Protein AF-A0A7M4ABF0-F1 (afdb_monomer)

Sequence (123 aa):
AGFQNLFSWIESNSDISISELQTTWEFHTSSTESMIGPLLSMRNDALERIGDGIGCTVESNTEVFDEEGNRSHWLMTGTFTTPQYTESFFPPALIRRTSIDDRTPVFVENREIPFWLVIPNSA

pLDDT: mean 86.73, std 8.78, range [53.16, 95.88]

Secondary structure (DSSP, 8-state):
-HHHHHHHHHHHHSS--GGG-S---------HHHHHHHHHHHHHHHHHHHTT-S-EEEEEEEEEE-TTS-EEEEEEEEEEEEEE-BS-SSSS-PBPBS-SS---B---EEEEEEEEEEEES--

Solvent-accessible surface area (backbone atoms only — not comparable to full-atom values): 7590 Å² total; per-residue (Å²): 117,68,68,61,56,52,51,56,46,39,60,74,75,44,97,56,57,76,92,71,60,90,76,87,86,88,83,84,81,78,47,71,60,73,66,45,45,33,56,52,51,39,49,51,54,47,50,63,69,33,65,99,64,69,47,75,47,78,76,43,81,46,82,39,61,46,98,86,71,47,75,49,29,36,47,32,35,30,35,34,48,45,78,35,38,44,76,46,91,61,84,89,52,54,72,32,46,76,45,93,86,46,69,39,52,37,85,68,50,75,42,77,42,81,50,77,47,77,46,64,70,66,135

Radius of gyration: 26.49 Å; Cα contacts (8 Å, |Δi|>4): 164; chains: 1; bounding box: 59×38×72 Å

Foldseek 3Di:
DVVVVVQVCCVVPHPDHPVNDPDDDDDDDQDPCNVCVLVVLVVVVQCVCQPVFDDKAWPDWDFDADPVRHTFKIKIKTWGKGWDQWPDPDPPTDGDAPDPVGRRGDTDDIDIDMDIDIGGPPD

Mean predicted aligned error: 11.04 Å

Structure (mmCIF, N/CA/C/O backbone):
data_AF-A0A7M4ABF0-F1
#
_entry.id   AF-A0A7M4ABF0-F1
#
loop_
_atom_site.group_PDB
_atom_site.id
_atom_site.type_symbol
_atom_site.label_atom_id
_atom_site.label_alt_id
_atom_site.label_comp_id
_atom_site.label_asym_id
_atom_site.label_entity_id
_atom_site.label_seq_id
_atom_site.pdbx_PDB_ins_code
_atom_site.Cartn_x
_atom_site.Cartn_y
_atom_site.Cartn_z
_atom_site.occupancy
_atom_site.B_iso_or_equiv
_atom_site.auth_seq_id
_atom_site.auth_comp_id
_atom_site.auth_asym_id
_atom_site.auth_atom_id
_atom_site.pdbx_PDB_model_num
ATOM 1 N N . ALA A 1 1 ? 25.734 8.450 -20.046 1.00 53.16 1 ALA A N 1
ATOM 2 C CA . ALA A 1 1 ? 25.984 7.845 -21.371 1.00 53.16 1 ALA A CA 1
ATOM 3 C C . ALA A 1 1 ? 25.304 8.605 -22.520 1.00 53.16 1 ALA A C 1
ATOM 5 O O . ALA A 1 1 ? 25.863 8.588 -23.605 1.00 53.16 1 ALA A O 1
ATOM 6 N N . GLY A 1 2 ? 24.173 9.303 -22.305 1.00 65.81 2 GLY A N 1
ATOM 7 C CA . GLY A 1 2 ? 23.414 9.995 -23.370 1.00 65.81 2 GLY A CA 1
ATOM 8 C C . GLY A 1 2 ? 24.215 10.994 -24.215 1.00 65.81 2 GLY A C 1
ATOM 9 O O . GLY A 1 2 ? 24.325 10.819 -25.425 1.00 65.81 2 GLY A O 1
ATOM 10 N N . PHE A 1 3 ? 24.886 11.966 -23.586 1.00 77.88 3 PHE A N 1
ATOM 11 C CA . PHE A 1 3 ? 25.626 13.004 -24.324 1.00 77.88 3 PHE A CA 1
ATOM 12 C C . PHE A 1 3 ? 26.783 12.498 -25.196 1.00 77.88 3 PHE A C 1
ATOM 14 O O . PHE A 1 3 ? 26.990 13.036 -26.274 1.00 77.88 3 PHE A O 1
ATOM 21 N N . GLN A 1 4 ? 27.519 11.460 -24.785 1.00 83.62 4 GLN A N 1
ATOM 22 C CA . GLN A 1 4 ? 28.630 10.937 -25.598 1.00 83.62 4 GLN A CA 1
ATOM 23 C C . GLN A 1 4 ? 28.127 10.286 -26.889 1.00 83.62 4 GLN A C 1
ATOM 25 O O . GLN A 1 4 ? 28.695 10.507 -27.951 1.00 83.62 4 GLN A O 1
ATOM 30 N N . ASN A 1 5 ? 27.003 9.568 -26.821 1.00 83.25 5 ASN A N 1
ATOM 31 C CA . ASN A 1 5 ? 26.370 9.007 -28.013 1.00 83.25 5 ASN A CA 1
ATOM 32 C C . ASN A 1 5 ? 25.830 10.107 -28.936 1.00 83.25 5 ASN A C 1
ATOM 34 O O . ASN A 1 5 ? 25.970 10.004 -30.152 1.00 83.25 5 ASN A O 1
ATOM 38 N N . LEU A 1 6 ? 25.248 11.168 -28.365 1.00 82.56 6 LEU A N 1
ATOM 39 C CA . LEU A 1 6 ? 24.789 12.334 -29.122 1.00 82.56 6 LEU A CA 1
ATOM 40 C C . LEU A 1 6 ? 25.953 13.028 -29.843 1.00 82.56 6 LEU A C 1
ATOM 42 O O . LEU A 1 6 ? 25.853 13.335 -31.025 1.00 82.56 6 LEU A O 1
ATOM 46 N N . PHE A 1 7 ? 27.068 13.227 -29.148 1.00 89.00 7 PHE A N 1
ATOM 47 C CA . PHE A 1 7 ? 28.275 13.844 -29.686 1.00 89.00 7 PHE A CA 1
ATOM 48 C C . PHE A 1 7 ? 28.919 13.011 -30.795 1.00 89.00 7 PHE A C 1
ATOM 50 O O . PHE A 1 7 ? 29.165 13.539 -31.876 1.00 89.00 7 PHE A O 1
ATOM 57 N N . SER A 1 8 ? 29.084 11.701 -30.590 1.00 88.75 8 SER A N 1
ATOM 58 C CA . SER A 1 8 ? 29.569 10.804 -31.645 1.00 88.75 8 SER A CA 1
ATOM 59 C C . SER A 1 8 ? 28.635 10.771 -32.858 1.00 88.75 8 SER A C 1
ATOM 61 O O . SER A 1 8 ? 29.101 10.684 -33.995 1.00 88.75 8 SER A O 1
ATOM 63 N N . TRP A 1 9 ? 27.316 10.862 -32.646 1.00 87.50 9 TRP A N 1
ATOM 64 C CA . TRP A 1 9 ? 26.353 10.958 -33.742 1.00 87.50 9 TRP A CA 1
ATOM 65 C C . TRP A 1 9 ? 26.513 12.266 -34.527 1.00 87.50 9 TRP A C 1
ATOM 67 O O . TRP A 1 9 ? 26.548 12.207 -35.753 1.00 87.50 9 TRP A O 1
ATOM 77 N N . ILE A 1 10 ? 26.654 13.415 -33.854 1.00 85.44 10 ILE A N 1
ATOM 78 C CA . ILE A 1 10 ? 26.841 14.730 -34.494 1.00 85.44 10 ILE A CA 1
ATOM 79 C C . ILE A 1 10 ? 28.099 14.729 -35.367 1.00 85.44 10 ILE A C 1
ATOM 81 O O . ILE A 1 10 ? 28.000 15.075 -36.540 1.00 85.44 10 ILE A O 1
ATOM 85 N N . GLU A 1 11 ? 29.239 14.269 -34.849 1.00 88.62 11 GLU A N 1
ATOM 86 C CA . GLU A 1 11 ? 30.493 14.202 -35.622 1.00 88.62 11 GLU A CA 1
ATOM 87 C C . GLU A 1 11 ? 30.399 13.272 -36.836 1.00 88.62 11 GLU A C 1
ATOM 89 O O . GLU A 1 11 ? 31.055 13.495 -37.848 1.00 88.62 11 GLU A O 1
ATOM 94 N N . SER A 1 12 ? 29.592 12.212 -36.738 1.00 90.81 12 SER A N 1
ATOM 95 C CA . SER A 1 12 ? 29.464 11.216 -37.807 1.00 90.81 12 SER A CA 1
ATOM 96 C C . SER A 1 12 ? 28.403 11.570 -38.853 1.00 90.81 12 SER A C 1
ATOM 98 O O . SER A 1 12 ? 28.432 11.019 -39.950 1.00 90.81 12 SER A O 1
ATOM 100 N N . ASN A 1 13 ? 27.431 12.422 -38.515 1.00 90.00 13 ASN A N 1
ATOM 101 C CA . ASN A 1 13 ? 26.242 12.678 -39.342 1.00 90.00 13 ASN A CA 1
ATOM 102 C C . ASN A 1 13 ? 26.046 14.160 -39.694 1.00 90.00 13 ASN A C 1
ATOM 104 O O . ASN A 1 13 ? 25.079 14.500 -40.376 1.00 90.00 13 ASN A O 1
ATOM 108 N N . SER A 1 14 ? 26.929 15.047 -39.238 1.00 83.25 14 SER A N 1
ATOM 109 C CA . SER A 1 14 ? 26.892 16.472 -39.554 1.00 83.25 14 SER A CA 1
ATOM 110 C C . SER A 1 14 ? 28.302 17.037 -39.699 1.00 83.25 14 SER A C 1
ATOM 112 O O . SER A 1 14 ? 29.246 16.507 -39.125 1.00 83.25 14 SER A O 1
ATOM 114 N N . ASP A 1 15 ? 28.433 18.156 -40.407 1.00 86.75 15 ASP A N 1
ATOM 115 C CA . ASP A 1 15 ? 29.711 18.862 -40.573 1.00 86.75 15 ASP A CA 1
ATOM 116 C C . ASP A 1 15 ? 30.013 19.829 -39.409 1.00 86.75 15 ASP A C 1
ATOM 118 O O . ASP A 1 15 ? 30.837 20.734 -39.536 1.00 86.75 15 ASP A O 1
ATOM 122 N N . ILE A 1 16 ? 29.308 19.687 -38.281 1.00 82.81 16 ILE A N 1
ATOM 123 C CA . ILE A 1 16 ? 29.426 20.574 -37.121 1.00 82.81 16 ILE A CA 1
ATOM 124 C C . ILE A 1 16 ? 30.416 19.961 -36.133 1.00 82.81 16 ILE A C 1
ATOM 126 O O . ILE A 1 16 ? 30.191 18.866 -35.616 1.00 82.81 16 ILE A O 1
ATOM 130 N N . SER A 1 17 ? 31.489 20.689 -35.817 1.00 83.75 17 SER A N 1
ATOM 131 C CA . SER A 1 17 ? 32.432 20.262 -34.782 1.00 83.75 17 SER A CA 1
ATOM 132 C C . SER A 1 17 ? 31.814 20.409 -33.390 1.00 83.75 17 SER A C 1
ATOM 134 O O . SER A 1 17 ? 31.233 21.448 -33.065 1.00 83.75 17 SER A O 1
ATOM 136 N N . ILE A 1 18 ? 32.017 19.421 -32.508 1.00 83.62 18 ILE A N 1
ATOM 137 C CA . ILE A 1 18 ? 31.592 19.512 -31.097 1.00 83.62 18 ILE A CA 1
ATOM 138 C C . ILE A 1 18 ? 32.192 20.758 -30.431 1.00 83.62 18 ILE A C 1
ATOM 140 O O . ILE A 1 18 ? 31.543 21.387 -29.599 1.00 83.62 18 ILE A O 1
ATOM 144 N N . SER A 1 19 ? 33.409 21.156 -30.821 1.00 84.81 19 SER A N 1
ATOM 145 C CA . SER A 1 19 ? 34.086 22.340 -30.276 1.00 84.81 19 SER A CA 1
ATOM 146 C C . SER A 1 19 ? 33.372 23.661 -30.581 1.00 84.81 19 SER A C 1
ATOM 148 O O . SER A 1 19 ? 33.670 24.671 -29.950 1.00 84.81 19 SER A O 1
ATOM 150 N N . GLU A 1 20 ? 32.468 23.673 -31.561 1.00 85.19 20 GLU A N 1
ATOM 151 C CA . GLU A 1 20 ? 31.705 24.850 -31.983 1.00 85.19 20 GLU A CA 1
ATOM 152 C C . GLU A 1 20 ? 30.302 24.895 -31.352 1.00 85.19 20 GLU A C 1
ATOM 154 O O . GLU A 1 20 ? 29.632 25.932 -31.396 1.00 85.19 20 GLU A O 1
ATOM 159 N N . LEU A 1 21 ? 29.866 23.805 -30.704 1.00 82.81 21 LEU A N 1
ATOM 160 C CA . LEU A 1 21 ? 28.586 23.738 -30.005 1.00 82.81 21 LEU A CA 1
ATOM 161 C C . LEU A 1 21 ? 28.579 24.692 -28.805 1.00 82.81 21 LEU A C 1
ATOM 163 O O . LEU A 1 21 ? 29.333 24.535 -27.849 1.00 82.81 21 LEU A O 1
ATOM 167 N N . GLN A 1 22 ? 27.671 25.667 -28.829 1.00 84.25 22 GLN A N 1
ATOM 168 C CA . GLN A 1 22 ? 27.499 26.615 -27.721 1.00 84.25 22 GLN A CA 1
ATOM 169 C C . GLN A 1 22 ? 26.672 26.027 -26.570 1.00 84.25 22 GLN A C 1
ATOM 171 O O . GLN A 1 22 ? 26.822 26.428 -25.418 1.00 84.25 22 GLN A O 1
ATOM 176 N N . THR A 1 23 ? 25.764 25.097 -26.872 1.00 79.50 23 THR A N 1
ATOM 177 C CA . THR A 1 23 ? 24.892 24.453 -25.886 1.00 79.50 23 THR A CA 1
ATOM 178 C C . THR A 1 23 ? 24.243 23.204 -26.481 1.00 79.50 23 THR A C 1
ATOM 180 O O . THR A 1 23 ? 24.093 23.082 -27.698 1.00 79.50 23 THR A O 1
ATOM 183 N N . THR A 1 24 ? 23.884 22.244 -25.633 1.00 77.06 24 THR A N 1
ATOM 184 C CA . THR A 1 24 ? 23.254 20.988 -26.045 1.00 77.06 24 THR A CA 1
ATOM 185 C C . THR A 1 24 ? 22.217 20.584 -25.011 1.00 77.06 24 THR A C 1
ATOM 187 O O . THR A 1 24 ? 22.494 20.587 -23.812 1.00 77.06 24 THR A O 1
ATOM 190 N N . TRP A 1 25 ? 21.033 20.200 -25.483 1.00 75.31 25 TRP A N 1
ATOM 191 C CA . TRP A 1 25 ? 19.944 19.718 -24.641 1.00 75.31 25 TRP A CA 1
ATOM 192 C C . TRP A 1 25 ? 19.539 18.312 -25.068 1.00 75.31 25 TRP A C 1
ATOM 194 O O . TRP A 1 25 ? 19.278 18.063 -26.242 1.00 75.31 25 TRP A O 1
ATOM 204 N N . GLU A 1 26 ? 19.462 17.404 -24.101 1.00 72.25 26 GLU A N 1
ATOM 205 C CA . GLU A 1 26 ? 18.866 16.081 -24.263 1.00 72.25 26 GLU A CA 1
ATOM 206 C C . GLU A 1 26 ? 17.526 16.088 -23.520 1.00 72.25 26 GLU A C 1
ATOM 208 O O . GLU A 1 26 ? 17.481 16.256 -22.299 1.00 72.25 26 GLU A O 1
ATOM 213 N N . PHE A 1 27 ? 16.423 15.946 -24.255 1.00 67.69 27 PHE A N 1
ATOM 214 C CA . PHE A 1 27 ? 15.087 15.880 -23.670 1.00 67.69 27 PHE A CA 1
ATOM 215 C C . PHE A 1 27 ? 14.627 14.426 -23.621 1.00 67.69 27 PHE A C 1
ATOM 217 O O . PHE A 1 27 ? 14.370 13.814 -24.655 1.00 67.69 27 PHE A O 1
ATOM 224 N N . HIS A 1 28 ? 14.470 13.882 -22.417 1.00 65.69 28 HIS A N 1
ATOM 225 C CA . HIS A 1 28 ? 13.764 12.621 -22.228 1.00 65.69 28 HIS A CA 1
ATOM 226 C C . HIS A 1 28 ? 12.292 12.919 -21.936 1.00 65.69 28 HIS A C 1
ATOM 228 O O . HIS A 1 28 ? 11.944 13.362 -20.841 1.00 65.69 28 HIS A O 1
ATOM 234 N N . THR A 1 29 ? 11.419 12.702 -22.920 1.00 62.69 29 THR A N 1
ATOM 235 C CA . THR A 1 29 ? 9.973 12.740 -22.689 1.00 62.69 29 THR A CA 1
ATOM 236 C C . THR A 1 29 ? 9.542 11.372 -22.173 1.00 62.69 29 THR A C 1
ATOM 238 O O . THR A 1 29 ? 9.503 10.387 -22.907 1.00 62.69 29 THR A O 1
ATOM 241 N N . SER A 1 30 ? 9.256 11.274 -20.875 1.00 60.62 30 SER A N 1
ATOM 242 C CA . SER A 1 30 ? 8.587 10.083 -20.358 1.00 60.62 30 SER A CA 1
ATOM 243 C C . SER A 1 30 ? 7.136 10.119 -20.825 1.00 60.62 30 SER A C 1
ATOM 245 O O . SER A 1 30 ? 6.400 11.056 -20.525 1.00 60.62 30 SER A O 1
ATOM 247 N N . SER A 1 31 ? 6.737 9.115 -21.602 1.00 66.06 31 SER A N 1
ATOM 248 C CA . SER A 1 31 ? 5.347 8.970 -22.026 1.00 66.06 31 SER A CA 1
ATOM 249 C C . SER A 1 31 ? 4.435 8.744 -20.812 1.00 66.06 31 SER A C 1
ATOM 251 O O . SER A 1 31 ? 4.873 8.216 -19.785 1.00 66.06 31 SER A O 1
ATOM 253 N N . THR A 1 32 ? 3.152 9.101 -20.930 1.00 66.44 32 THR A N 1
ATOM 254 C CA . THR A 1 32 ? 2.132 8.772 -19.919 1.00 66.44 32 THR A CA 1
ATOM 255 C C . THR A 1 32 ? 2.135 7.277 -19.599 1.00 66.44 32 THR A C 1
ATOM 257 O O . THR A 1 32 ? 2.067 6.905 -18.432 1.00 66.44 32 THR A O 1
ATOM 260 N N . GLU A 1 33 ? 2.316 6.432 -20.616 1.00 71.81 33 GLU A N 1
ATOM 261 C CA . GLU A 1 33 ? 2.433 4.980 -20.472 1.00 71.81 33 GLU A CA 1
ATOM 262 C C . GLU A 1 33 ? 3.645 4.587 -19.612 1.00 71.81 33 GLU A C 1
ATOM 264 O O . GLU A 1 33 ? 3.529 3.786 -18.691 1.00 71.81 33 GLU A O 1
ATOM 269 N N . SER A 1 34 ? 4.804 5.214 -19.832 1.00 72.06 34 SER A N 1
ATOM 270 C CA . SER A 1 34 ? 6.023 4.962 -19.049 1.00 72.06 34 SER A CA 1
ATOM 271 C C . SER A 1 34 ? 5.916 5.435 -17.596 1.00 72.06 34 SER A C 1
ATOM 273 O O . SER A 1 34 ? 6.597 4.893 -16.727 1.00 72.06 34 SER A O 1
ATOM 275 N N . MET A 1 35 ? 5.091 6.449 -17.319 1.00 73.12 35 MET A N 1
ATOM 276 C CA . MET A 1 35 ? 4.878 6.958 -15.960 1.00 73.12 35 MET A CA 1
ATOM 277 C C . MET A 1 35 ? 3.804 6.175 -15.200 1.00 73.12 35 MET A C 1
ATOM 279 O O . MET A 1 35 ? 3.963 5.907 -14.011 1.00 73.12 35 MET A O 1
ATOM 283 N N . ILE A 1 36 ? 2.706 5.829 -15.872 1.00 84.00 36 ILE A N 1
ATOM 284 C CA . ILE A 1 36 ? 1.510 5.255 -15.246 1.00 84.00 36 ILE A CA 1
ATOM 285 C C . ILE A 1 36 ? 1.504 3.726 -15.332 1.00 84.00 36 ILE A C 1
ATOM 287 O O . ILE A 1 36 ? 1.069 3.077 -14.383 1.00 84.00 36 ILE A O 1
ATOM 291 N N . GLY A 1 37 ? 2.028 3.137 -16.408 1.00 87.19 37 GLY A N 1
ATOM 292 C CA . GLY A 1 37 ? 2.079 1.686 -16.622 1.00 87.19 37 GLY A CA 1
ATOM 293 C C . GLY A 1 37 ? 2.643 0.905 -15.428 1.00 87.19 37 GLY A C 1
ATOM 294 O O . GLY A 1 37 ? 1.975 -0.013 -14.949 1.00 87.19 37 GLY A O 1
ATOM 295 N N . PRO A 1 38 ? 3.790 1.311 -14.848 1.00 88.56 38 PRO A N 1
ATOM 296 C CA . PRO A 1 38 ? 4.334 0.670 -13.649 1.00 88.56 38 PRO A CA 1
ATOM 297 C C . PRO A 1 38 ? 3.379 0.711 -12.440 1.00 88.56 38 PRO A C 1
ATOM 299 O O . PRO A 1 38 ? 3.259 -0.269 -11.706 1.00 88.56 38 PRO A O 1
ATOM 302 N N . LEU A 1 39 ? 2.648 1.815 -12.243 1.00 88.38 39 LEU A N 1
ATOM 303 C CA . LEU A 1 39 ? 1.663 1.944 -11.161 1.00 88.38 39 LEU A CA 1
ATOM 304 C C . LEU A 1 39 ? 0.425 1.075 -11.407 1.00 88.38 39 LEU A C 1
ATOM 306 O O . LEU A 1 39 ? -0.105 0.487 -10.466 1.00 88.38 39 LEU A O 1
ATOM 310 N N . LEU A 1 40 ? -0.029 0.966 -12.660 1.00 92.75 40 LEU A N 1
ATOM 311 C CA . LEU A 1 40 ? 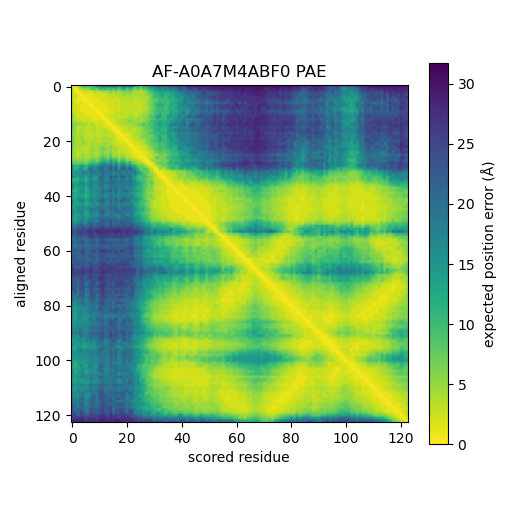-1.133 0.077 -13.030 1.00 92.75 40 LEU A CA 1
ATOM 312 C C . LEU A 1 40 ? -0.752 -1.391 -12.843 1.00 92.75 40 LEU A C 1
ATOM 314 O O . LEU A 1 40 ? -1.564 -2.159 -12.335 1.00 92.75 40 LEU A O 1
ATOM 318 N N . SER A 1 41 ? 0.481 -1.761 -13.197 1.00 92.81 41 SER A N 1
ATOM 319 C CA . SER A 1 41 ? 1.018 -3.100 -12.955 1.00 92.81 41 SER A CA 1
ATOM 320 C C . SER A 1 41 ? 1.018 -3.429 -11.463 1.00 92.81 41 SER A C 1
ATOM 322 O O . SER A 1 41 ? 0.497 -4.466 -11.067 1.00 92.81 41 SER A O 1
ATOM 324 N N . MET A 1 42 ? 1.522 -2.514 -10.626 1.00 94.44 42 MET A N 1
ATOM 325 C CA . MET A 1 42 ? 1.515 -2.675 -9.168 1.00 94.44 42 MET A CA 1
ATOM 326 C C . MET A 1 42 ? 0.096 -2.802 -8.613 1.00 94.44 42 MET A C 1
ATOM 328 O O . MET A 1 42 ? -0.169 -3.677 -7.798 1.00 94.44 42 MET A O 1
ATOM 332 N N . ARG A 1 43 ? -0.835 -1.955 -9.070 1.00 93.56 43 ARG A N 1
ATOM 333 C CA . A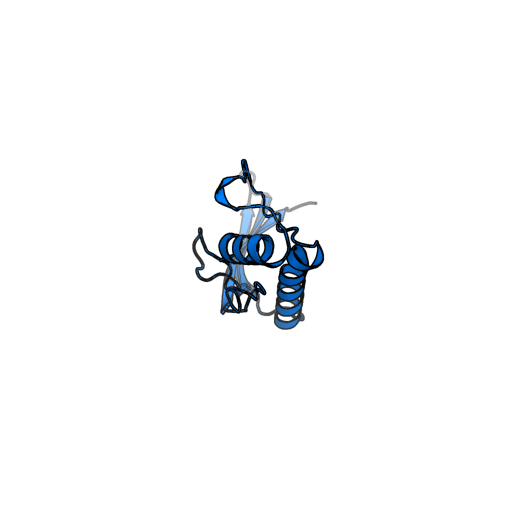RG A 1 43 ? -2.245 -2.025 -8.670 1.00 93.56 43 ARG A CA 1
ATOM 334 C C . ARG A 1 43 ? -2.854 -3.379 -9.028 1.00 93.56 43 ARG A C 1
ATOM 336 O O . ARG A 1 43 ? -3.543 -3.956 -8.200 1.00 93.56 43 ARG A O 1
ATOM 343 N N . ASN A 1 44 ? -2.643 -3.858 -10.252 1.00 95.50 44 ASN A N 1
ATOM 344 C CA . ASN A 1 44 ? -3.234 -5.111 -10.713 1.00 95.50 44 ASN A CA 1
ATOM 345 C C . ASN A 1 44 ? -2.668 -6.313 -9.937 1.00 95.50 44 ASN A C 1
ATOM 347 O O . ASN A 1 44 ? -3.457 -7.125 -9.467 1.00 95.50 44 ASN A O 1
ATOM 351 N N . ASP A 1 45 ? -1.347 -6.378 -9.726 1.00 95.31 45 ASP A N 1
ATOM 352 C CA . ASP A 1 45 ? -0.715 -7.419 -8.894 1.00 95.31 45 ASP A CA 1
ATOM 353 C C . ASP A 1 45 ? -1.216 -7.352 -7.441 1.00 95.31 45 ASP A C 1
ATOM 355 O O . ASP A 1 45 ? -1.549 -8.379 -6.853 1.00 95.31 45 ASP A O 1
ATOM 359 N N . ALA A 1 46 ? -1.360 -6.150 -6.871 1.00 93.50 46 ALA A N 1
ATOM 360 C CA . ALA A 1 46 ? -1.895 -5.986 -5.523 1.00 93.50 46 ALA A CA 1
ATOM 361 C C . ALA A 1 46 ? -3.351 -6.465 -5.420 1.00 93.50 46 ALA A C 1
ATOM 363 O O . ALA A 1 46 ? -3.689 -7.179 -4.482 1.00 93.50 46 ALA A O 1
ATOM 364 N N . LEU A 1 47 ? -4.207 -6.108 -6.383 1.00 93.50 47 LEU A N 1
ATOM 365 C CA . LEU A 1 47 ? -5.607 -6.540 -6.415 1.00 93.50 47 LEU A CA 1
ATOM 366 C C . LEU A 1 47 ? -5.735 -8.057 -6.578 1.00 93.50 47 LEU A C 1
ATOM 368 O O . LEU A 1 47 ? -6.562 -8.665 -5.907 1.00 93.50 47 LEU A O 1
ATOM 372 N N . GLU A 1 48 ? -4.908 -8.671 -7.424 1.00 93.88 48 GLU A N 1
ATOM 373 C CA . GLU A 1 48 ? -4.888 -10.125 -7.605 1.00 93.88 48 GLU A CA 1
ATOM 374 C C . GLU A 1 48 ? -4.470 -10.849 -6.319 1.00 93.88 48 GLU A C 1
ATOM 376 O O . GLU A 1 48 ? -5.105 -11.824 -5.924 1.00 93.88 48 GLU A O 1
ATOM 381 N N . ARG A 1 49 ? -3.447 -10.339 -5.621 1.00 92.00 49 ARG A N 1
ATOM 382 C CA . ARG A 1 49 ? -3.011 -10.884 -4.324 1.00 92.00 49 ARG A CA 1
ATOM 383 C C . ARG A 1 49 ? -4.052 -10.696 -3.235 1.00 92.00 49 ARG A C 1
ATOM 385 O O . ARG A 1 49 ? -4.170 -11.558 -2.368 1.00 92.00 49 ARG A O 1
ATOM 392 N N . ILE A 1 50 ? -4.753 -9.562 -3.253 1.00 91.31 50 ILE A N 1
ATOM 393 C CA . ILE A 1 50 ? -5.790 -9.257 -2.272 1.00 91.31 50 ILE A CA 1
ATOM 394 C C . ILE A 1 50 ? -7.004 -10.156 -2.464 1.00 91.31 50 ILE A C 1
ATOM 396 O O . ILE A 1 50 ? -7.513 -10.683 -1.475 1.00 91.31 50 ILE A O 1
ATOM 400 N N . GLY A 1 51 ? -7.445 -10.358 -3.707 1.00 87.88 51 GLY A N 1
ATOM 401 C CA . GLY A 1 51 ? -8.670 -11.097 -3.997 1.00 87.88 51 GLY A CA 1
ATOM 402 C C . GLY A 1 51 ? -9.848 -10.525 -3.203 1.00 87.88 51 GLY A C 1
ATOM 403 O O . GLY A 1 51 ? -10.085 -9.318 -3.222 1.00 87.88 51 GLY A O 1
ATOM 404 N N . ASP A 1 52 ? -10.535 -11.385 -2.452 1.00 84.12 52 ASP A N 1
ATOM 405 C CA . ASP A 1 52 ? -11.650 -11.004 -1.572 1.00 84.12 52 ASP A CA 1
ATOM 406 C C . ASP A 1 52 ? -11.202 -10.536 -0.165 1.00 84.12 52 ASP A C 1
ATOM 408 O O . ASP A 1 52 ? -12.034 -10.165 0.664 1.00 84.12 52 ASP A O 1
ATOM 412 N N . GLY A 1 53 ? -9.891 -10.536 0.116 1.00 77.19 53 GLY A N 1
ATOM 413 C CA . GLY A 1 53 ? -9.279 -10.115 1.380 1.00 77.19 53 GLY A CA 1
ATOM 414 C C . GLY A 1 53 ? -8.223 -11.106 1.887 1.00 77.19 53 GLY A C 1
ATOM 415 O O . GLY A 1 53 ? -8.473 -12.305 1.964 1.00 77.19 53 GLY A O 1
ATOM 416 N N . ILE A 1 54 ? -7.042 -10.605 2.278 1.00 75.94 54 ILE A N 1
ATOM 417 C CA . ILE A 1 54 ? -5.905 -11.447 2.719 1.00 75.94 54 ILE A CA 1
ATOM 418 C C . ILE A 1 54 ? -5.930 -11.719 4.233 1.00 75.94 54 ILE A C 1
ATOM 420 O O . ILE A 1 54 ? -5.355 -12.700 4.697 1.00 75.94 54 ILE A O 1
ATOM 424 N N . GLY A 1 55 ? -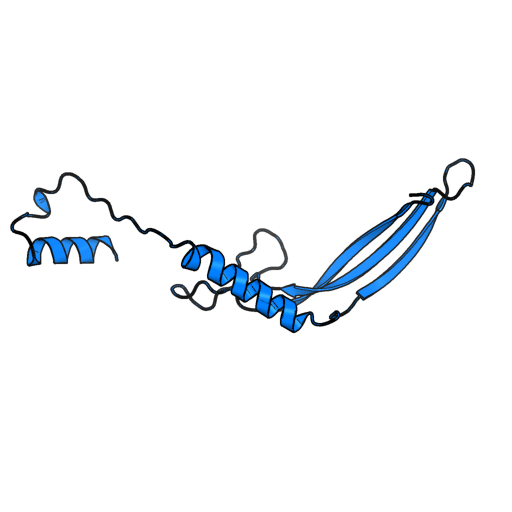6.614 -10.882 5.013 1.00 78.94 55 GLY A N 1
ATOM 425 C CA . GLY A 1 55 ? -6.702 -11.043 6.462 1.00 78.94 55 GLY A CA 1
ATOM 426 C C . GLY A 1 55 ? -7.035 -9.737 7.173 1.00 78.94 55 GLY A C 1
ATOM 427 O O . GLY A 1 55 ? -6.520 -8.677 6.819 1.00 78.94 55 GLY A O 1
ATOM 428 N N . CYS A 1 56 ? -7.912 -9.820 8.173 1.00 87.81 56 CYS A N 1
ATOM 429 C CA . CYS A 1 56 ? -8.207 -8.745 9.114 1.00 87.81 56 CYS A CA 1
ATOM 430 C C . CYS A 1 56 ? -8.312 -9.356 10.511 1.00 87.81 56 CYS A C 1
ATOM 432 O O . CYS A 1 56 ? -9.123 -10.258 10.735 1.00 87.81 56 CYS A O 1
ATOM 434 N N . THR A 1 57 ? -7.491 -8.869 11.435 1.00 91.31 57 THR A N 1
ATOM 435 C CA . THR A 1 57 ? -7.480 -9.303 12.830 1.00 91.31 57 THR A CA 1
ATOM 436 C C . THR A 1 57 ? -7.927 -8.142 13.699 1.00 91.31 57 THR A C 1
ATOM 438 O O . THR A 1 57 ? -7.256 -7.115 13.753 1.00 91.31 57 THR A O 1
ATOM 441 N N . VAL A 1 58 ? -9.058 -8.295 14.389 1.00 91.75 58 VAL A N 1
ATOM 442 C CA . VAL A 1 58 ? -9.515 -7.321 15.389 1.00 91.75 58 VAL A CA 1
ATOM 443 C C . VAL A 1 58 ? -8.838 -7.647 16.717 1.00 91.75 58 VAL A C 1
ATOM 445 O O . VAL A 1 58 ? -9.033 -8.730 17.264 1.00 91.75 58 VAL A O 1
ATOM 448 N N . GLU A 1 59 ? -8.040 -6.713 17.224 1.00 92.31 59 GLU A N 1
ATOM 449 C CA . GLU A 1 59 ? -7.307 -6.851 18.487 1.00 92.31 59 GLU A CA 1
ATOM 450 C C . GLU A 1 59 ? -8.125 -6.349 19.676 1.00 92.31 59 GLU A C 1
ATOM 452 O O . GLU A 1 59 ? -8.114 -6.959 20.745 1.00 92.31 59 GLU A O 1
ATOM 457 N N . SER A 1 60 ? -8.844 -5.238 19.504 1.00 92.00 60 SER A N 1
ATOM 458 C CA . SER A 1 60 ? -9.699 -4.688 20.551 1.00 92.00 60 SER A CA 1
ATOM 459 C C . SER A 1 60 ? -10.984 -4.107 19.984 1.00 92.00 60 SER A C 1
ATOM 461 O O . SER A 1 60 ? -11.033 -3.627 18.850 1.00 92.00 60 SER A O 1
ATOM 463 N N . ASN A 1 61 ? -12.031 -4.169 20.799 1.00 92.62 61 ASN A N 1
ATOM 464 C CA . ASN A 1 61 ? -13.328 -3.585 20.514 1.00 92.62 61 ASN A CA 1
ATOM 465 C C . ASN A 1 61 ? -13.901 -3.019 21.816 1.00 92.62 61 ASN A C 1
ATOM 467 O O . ASN A 1 61 ? -14.379 -3.778 22.661 1.00 92.62 61 ASN A O 1
ATOM 471 N N . THR A 1 62 ? -13.804 -1.703 21.987 1.00 91.69 62 THR A N 1
ATOM 472 C CA . THR A 1 62 ? -14.152 -1.014 23.234 1.00 91.69 62 THR A CA 1
ATOM 473 C C 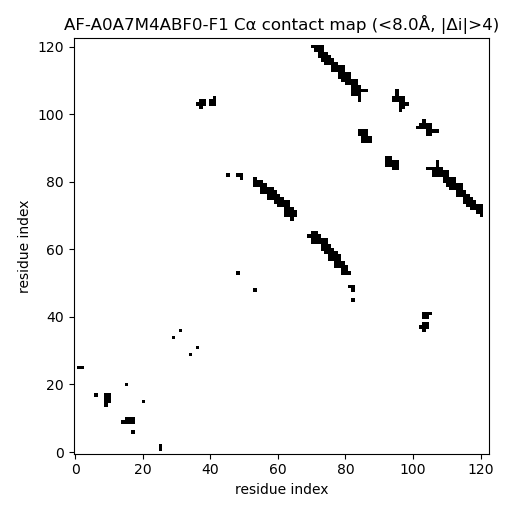. THR A 1 62 ? -15.265 -0.006 22.994 1.00 91.69 62 THR A C 1
ATOM 475 O O . THR A 1 62 ? -15.182 0.836 22.099 1.00 91.69 62 THR A O 1
ATOM 478 N N . GLU A 1 63 ? -16.296 -0.065 23.830 1.00 91.94 63 GLU A N 1
ATOM 479 C CA . GLU A 1 63 ? -17.363 0.931 23.876 1.00 91.94 63 GLU A CA 1
ATOM 480 C C . 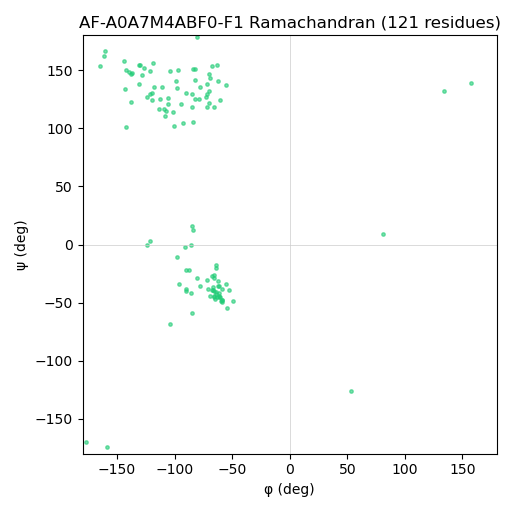GLU A 1 63 ? -16.911 2.131 24.722 1.00 91.94 63 GLU A C 1
ATOM 482 O O . GLU A 1 63 ? -16.481 1.970 25.865 1.00 91.94 63 GLU A O 1
ATOM 487 N N . VAL A 1 64 ? -16.974 3.334 24.148 1.00 90.00 64 VAL A N 1
ATOM 488 C CA . VAL A 1 64 ? -16.559 4.581 24.799 1.00 90.00 64 VAL A CA 1
ATOM 489 C C . VAL A 1 64 ? -17.795 5.379 25.197 1.00 90.00 64 VAL A C 1
ATOM 491 O O . VAL A 1 64 ? -18.653 5.685 24.362 1.00 90.00 64 VAL A O 1
ATOM 494 N N . PHE A 1 65 ? -17.867 5.736 26.476 1.00 89.38 65 PHE A N 1
ATOM 495 C CA . PHE A 1 65 ? -18.944 6.526 27.069 1.00 89.38 65 PHE A CA 1
ATOM 496 C C . PHE A 1 65 ? -18.489 7.968 27.307 1.00 89.38 65 PHE A C 1
ATOM 498 O O . PHE A 1 65 ? -17.304 8.219 27.531 1.00 89.38 65 PHE A O 1
ATOM 505 N N . ASP A 1 66 ? -19.424 8.908 27.223 1.00 87.62 66 ASP A N 1
ATOM 506 C CA . ASP A 1 66 ? -19.202 10.302 27.594 1.00 87.62 66 ASP A CA 1
ATOM 507 C C . ASP A 1 66 ? -19.306 10.520 29.116 1.00 87.62 66 ASP A C 1
ATOM 509 O O . ASP A 1 66 ? -19.555 9.593 29.891 1.00 87.62 66 ASP A O 1
ATOM 513 N N . GLU A 1 67 ? -19.092 11.763 29.552 1.00 89.44 67 GLU A N 1
ATOM 514 C CA . GLU A 1 67 ? -19.163 12.152 30.968 1.00 89.44 67 GLU A CA 1
ATOM 515 C C . GLU A 1 67 ? -20.570 11.984 31.572 1.00 89.44 67 GLU A C 1
ATOM 517 O O . GLU A 1 67 ? -20.708 11.875 32.790 1.00 89.44 67 GLU A O 1
ATOM 522 N N . GLU A 1 68 ? -21.610 11.924 30.735 1.00 86.81 68 GLU A N 1
ATOM 523 C CA . GLU A 1 68 ? -23.011 11.749 31.133 1.00 86.81 68 GLU A CA 1
ATOM 524 C C . GLU A 1 68 ? -23.425 10.265 31.187 1.00 86.81 68 GLU A C 1
ATOM 526 O O . GLU A 1 68 ? -24.548 9.943 31.580 1.00 86.81 68 GLU A O 1
ATOM 531 N N . GLY A 1 69 ? -22.517 9.347 30.834 1.00 84.75 69 GLY A N 1
ATOM 532 C CA . GLY A 1 69 ? -22.758 7.905 30.806 1.00 84.75 69 GLY A CA 1
ATOM 533 C C . GLY A 1 69 ? -23.490 7.419 29.554 1.00 84.75 69 GLY A C 1
ATOM 534 O O . GLY A 1 69 ? -23.871 6.248 29.488 1.00 84.75 69 GLY A O 1
ATOM 535 N N . ASN A 1 70 ? -23.677 8.278 28.550 1.00 87.38 70 ASN A N 1
ATOM 536 C CA . ASN A 1 70 ? -24.205 7.876 27.255 1.00 87.38 70 ASN A CA 1
ATOM 537 C C . ASN A 1 70 ? -23.078 7.340 26.374 1.00 87.38 70 ASN A C 1
ATOM 539 O O . ASN A 1 70 ? -21.912 7.726 26.475 1.00 87.38 70 ASN A O 1
ATOM 543 N N . ARG A 1 71 ? -23.418 6.425 25.467 1.00 86.06 71 ARG A N 1
ATOM 544 C CA . ARG A 1 71 ? -22.444 5.905 24.512 1.00 86.06 71 ARG A CA 1
ATOM 545 C C . ARG A 1 71 ? -22.076 6.972 23.488 1.00 86.06 71 ARG A C 1
ATOM 547 O O . ARG A 1 71 ? -22.928 7.413 22.719 1.00 86.06 71 ARG A O 1
ATOM 554 N N . SER A 1 72 ? -20.790 7.291 23.415 1.00 89.50 72 SER A N 1
ATOM 555 C CA . SER A 1 72 ? -20.234 8.208 22.425 1.00 89.50 72 SER A CA 1
ATOM 556 C C . SER A 1 72 ? -19.922 7.482 21.112 1.00 89.50 72 SER A C 1
ATOM 558 O O . SER A 1 72 ? -20.474 7.814 20.061 1.00 89.50 72 SER A O 1
ATOM 560 N N . HIS A 1 73 ? -19.061 6.464 21.162 1.00 91.94 73 HIS A N 1
ATOM 561 C CA . HIS A 1 73 ? -18.597 5.733 19.981 1.00 91.94 73 HIS A CA 1
ATOM 562 C C . HIS A 1 73 ? -18.019 4.365 20.352 1.00 91.94 73 HIS A C 1
ATOM 564 O O . HIS A 1 73 ? -17.726 4.087 21.513 1.00 91.94 73 HIS A O 1
ATOM 570 N N . TRP A 1 74 ? -17.831 3.516 19.348 1.00 92.19 74 TRP A N 1
ATOM 571 C CA . TRP A 1 74 ? -17.015 2.312 19.455 1.00 92.19 74 TRP A CA 1
ATOM 572 C C . TRP A 1 74 ? -15.628 2.589 18.894 1.00 92.19 74 TRP A C 1
ATOM 574 O O . TRP A 1 74 ? -15.504 3.162 17.809 1.00 92.19 74 TRP A O 1
ATOM 584 N N . LEU A 1 75 ? -14.598 2.163 19.619 1.00 93.38 75 LEU A N 1
ATOM 585 C CA . LEU A 1 75 ? -13.218 2.169 19.161 1.00 93.38 75 LEU A CA 1
ATOM 586 C C . LEU A 1 75 ? -12.777 0.727 18.915 1.00 93.38 75 LEU A C 1
ATOM 588 O O . LEU A 1 75 ? -12.705 -0.077 19.845 1.00 93.38 75 LEU A O 1
ATOM 592 N N . MET A 1 76 ? -12.456 0.421 17.662 1.00 94.06 76 MET A N 1
ATOM 593 C CA . MET A 1 76 ? -11.869 -0.853 17.269 1.00 94.06 76 MET A CA 1
ATOM 594 C C . MET A 1 76 ? -10.430 -0.651 16.823 1.00 94.06 76 MET A C 1
ATOM 596 O O . MET A 1 76 ? -10.132 0.267 16.054 1.00 94.06 76 MET A O 1
ATOM 600 N N . THR A 1 77 ? -9.547 -1.530 17.280 1.00 95.38 77 THR A N 1
ATOM 601 C CA . THR A 1 77 ? -8.160 -1.598 16.813 1.00 95.38 77 THR A CA 1
ATOM 602 C C . THR A 1 77 ? -7.889 -2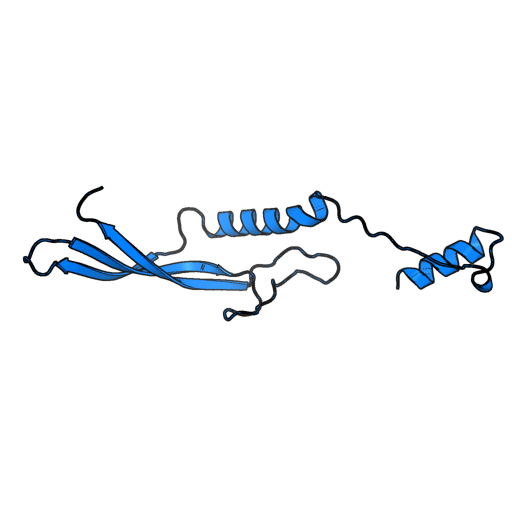.972 16.244 1.00 95.38 77 THR A C 1
ATOM 604 O O . THR A 1 77 ? -8.466 -3.970 16.683 1.00 95.38 77 THR A O 1
ATOM 607 N N . GLY A 1 78 ? -7.003 -3.037 15.268 1.00 94.94 78 GLY A N 1
ATOM 608 C CA . GLY A 1 78 ? -6.626 -4.301 14.673 1.00 94.94 78 GLY A CA 1
ATOM 609 C C . GLY A 1 78 ? -5.540 -4.136 13.637 1.00 94.94 78 GLY A C 1
ATOM 610 O O . GLY A 1 78 ? -4.981 -3.050 13.474 1.00 94.94 78 GLY A O 1
ATOM 611 N N . THR A 1 79 ? -5.283 -5.210 12.908 1.00 94.94 79 THR A N 1
ATOM 612 C CA . THR A 1 79 ? -4.374 -5.216 11.768 1.00 94.94 79 THR A CA 1
ATOM 613 C C . THR A 1 79 ? -5.054 -5.784 10.533 1.00 94.94 79 THR A C 1
ATOM 615 O O . THR A 1 79 ? -5.977 -6.597 10.621 1.00 94.94 79 THR A O 1
ATOM 618 N N . PHE A 1 80 ? -4.606 -5.342 9.363 1.00 92.62 80 PHE A N 1
ATOM 619 C CA . PHE A 1 80 ? -4.967 -5.961 8.095 1.00 92.62 80 PHE A CA 1
ATOM 620 C C . PHE A 1 80 ? -3.718 -6.282 7.284 1.00 92.62 80 PHE A C 1
ATOM 622 O O . PHE A 1 80 ? -2.736 -5.534 7.301 1.00 92.62 80 PHE A O 1
ATOM 629 N N . THR A 1 81 ? -3.773 -7.381 6.542 1.00 93.12 81 THR A N 1
ATOM 630 C CA . THR A 1 81 ? -2.664 -7.830 5.705 1.00 93.12 81 THR A CA 1
ATOM 631 C C . THR A 1 81 ? -2.712 -7.139 4.342 1.00 93.12 81 THR A C 1
ATOM 633 O O . THR A 1 81 ? -3.735 -7.169 3.658 1.00 93.12 81 THR A O 1
ATOM 636 N N . THR A 1 82 ? -1.597 -6.552 3.906 1.00 92.12 82 THR A N 1
ATOM 637 C CA . THR A 1 82 ? -1.465 -5.911 2.587 1.00 92.12 82 THR A CA 1
ATOM 638 C C . THR A 1 82 ? -0.132 -6.264 1.915 1.00 92.12 82 THR A C 1
ATOM 640 O O . THR A 1 82 ? 0.873 -6.446 2.614 1.00 92.12 82 THR A O 1
ATOM 643 N N . PRO A 1 83 ? -0.076 -6.366 0.574 1.00 94.44 83 PRO A N 1
ATOM 644 C CA . PRO A 1 83 ? 1.181 -6.548 -0.143 1.00 94.44 83 PRO A CA 1
ATOM 645 C C . PRO A 1 83 ? 2.056 -5.285 -0.091 1.00 94.44 83 PRO A C 1
ATOM 647 O O . PRO A 1 83 ? 1.609 -4.174 -0.377 1.00 94.44 83 PRO A O 1
ATOM 650 N N . GLN A 1 84 ? 3.338 -5.460 0.229 1.00 94.38 84 GLN A N 1
ATOM 651 C CA . GLN A 1 84 ? 4.339 -4.394 0.235 1.00 94.38 84 GLN A CA 1
ATOM 652 C C . GLN A 1 84 ? 5.177 -4.399 -1.051 1.00 94.38 84 GLN A C 1
ATOM 654 O O . GLN A 1 84 ? 5.615 -5.450 -1.515 1.00 94.38 84 GLN A O 1
ATOM 659 N N . TYR A 1 85 ? 5.475 -3.199 -1.563 1.00 95.38 85 TYR A N 1
ATOM 660 C CA . TYR A 1 85 ? 6.326 -2.966 -2.745 1.00 95.38 85 TYR A CA 1
ATOM 661 C C . TYR A 1 85 ? 7.546 -2.082 -2.446 1.00 95.38 85 TYR A C 1
ATOM 663 O O . TYR A 1 85 ? 8.303 -1.729 -3.348 1.00 95.38 85 TYR A O 1
ATOM 671 N N . THR A 1 86 ? 7.749 -1.688 -1.188 1.00 95.00 86 THR A N 1
ATOM 672 C CA . THR A 1 86 ? 8.891 -0.875 -0.759 1.00 95.00 86 THR A CA 1
ATOM 673 C C . THR A 1 86 ? 10.015 -1.729 -0.186 1.00 95.00 86 THR A C 1
ATOM 675 O O . THR A 1 86 ? 9.789 -2.778 0.415 1.00 95.00 86 THR A O 1
ATOM 678 N N . GLU A 1 87 ? 11.251 -1.265 -0.337 1.00 92.62 87 GLU A N 1
ATOM 679 C CA . GLU A 1 87 ? 12.448 -1.935 0.181 1.00 92.62 87 GLU A CA 1
ATOM 680 C C . GLU A 1 87 ? 12.500 -1.971 1.712 1.00 92.62 87 GLU A C 1
ATOM 682 O O . GLU A 1 87 ? 13.049 -2.907 2.285 1.00 92.62 87 GLU A O 1
ATOM 687 N N . SER A 1 88 ? 11.889 -0.979 2.360 1.00 92.25 88 SER A N 1
ATOM 688 C CA . SER A 1 88 ? 11.770 -0.852 3.811 1.00 92.25 88 SER A CA 1
ATOM 689 C C . SER A 1 88 ? 10.324 -0.548 4.195 1.00 92.25 88 SER A C 1
ATOM 691 O O . SER A 1 88 ? 9.561 0.014 3.405 1.00 92.25 88 SER A O 1
ATOM 693 N N . PHE A 1 89 ? 9.958 -0.913 5.421 1.00 86.69 89 PHE A N 1
ATOM 694 C CA . PHE A 1 89 ? 8.684 -0.534 6.026 1.00 86.69 89 PHE A CA 1
ATOM 695 C C . PHE A 1 89 ? 8.686 0.907 6.548 1.00 86.69 89 PHE A C 1
ATOM 697 O O . PHE A 1 89 ? 7.675 1.601 6.481 1.00 86.69 89 PHE A O 1
ATOM 704 N N . PHE A 1 90 ? 9.824 1.368 7.069 1.00 88.06 90 PHE A N 1
ATOM 705 C CA . PHE A 1 90 ? 9.918 2.673 7.711 1.00 88.06 90 PHE A CA 1
ATOM 706 C C . PHE A 1 90 ? 10.298 3.750 6.692 1.00 88.06 90 PHE A C 1
ATOM 708 O O . PHE A 1 90 ? 11.274 3.561 5.957 1.00 88.06 90 PHE A O 1
ATOM 715 N N . PRO A 1 91 ? 9.565 4.876 6.642 1.00 86.06 91 PRO A N 1
ATOM 716 C CA . PRO A 1 91 ? 9.895 5.968 5.746 1.00 86.06 91 PRO A CA 1
ATOM 717 C C . PRO A 1 91 ? 11.188 6.685 6.183 1.00 86.06 91 PRO A C 1
ATOM 719 O O . PRO A 1 91 ? 11.434 6.826 7.383 1.00 86.06 91 PRO A O 1
ATOM 722 N N . PRO A 1 92 ? 11.985 7.199 5.227 1.00 91.81 92 PRO A N 1
ATOM 723 C CA . PRO A 1 92 ? 11.788 7.106 3.778 1.00 91.81 92 PRO A CA 1
ATOM 724 C C . PRO A 1 92 ? 12.188 5.726 3.223 1.00 91.81 92 PRO A C 1
ATOM 726 O O . PRO A 1 92 ? 13.247 5.200 3.552 1.00 91.81 92 PRO A O 1
ATOM 729 N N . ALA A 1 93 ? 11.360 5.162 2.338 1.00 92.50 93 ALA A N 1
ATOM 730 C CA . ALA A 1 93 ? 11.609 3.874 1.691 1.00 92.50 93 ALA A CA 1
ATOM 731 C C . ALA A 1 93 ? 11.401 3.976 0.176 1.00 92.50 93 ALA A C 1
ATOM 733 O O . ALA A 1 93 ? 10.446 4.601 -0.289 1.00 92.50 93 ALA A O 1
ATOM 734 N N . LEU A 1 94 ? 12.293 3.355 -0.595 1.00 93.00 94 LEU A N 1
ATOM 735 C CA . LEU A 1 94 ? 12.179 3.288 -2.050 1.00 93.00 94 LEU A CA 1
ATOM 736 C C . LEU A 1 94 ? 11.226 2.167 -2.468 1.00 93.00 94 LEU A C 1
ATOM 738 O O . LEU A 1 94 ? 11.105 1.156 -1.779 1.00 93.00 94 LEU A O 1
ATOM 742 N N . ILE A 1 95 ? 10.572 2.339 -3.619 1.00 92.75 95 ILE A N 1
ATOM 743 C CA . ILE A 1 95 ? 9.856 1.250 -4.292 1.00 92.75 95 ILE A CA 1
ATOM 744 C C . ILE A 1 95 ? 10.888 0.289 -4.876 1.00 92.75 95 ILE A C 1
ATOM 746 O O . ILE A 1 95 ? 11.771 0.715 -5.623 1.00 92.75 95 ILE A O 1
ATOM 750 N N . ARG A 1 96 ? 10.728 -1.003 -4.590 1.00 93.88 96 ARG A N 1
ATOM 751 C CA . ARG A 1 96 ? 11.527 -2.066 -5.188 1.00 93.88 96 ARG A CA 1
ATOM 752 C C . ARG A 1 96 ? 11.114 -2.254 -6.638 1.00 93.88 96 ARG A C 1
ATOM 754 O O . ARG A 1 96 ? 9.936 -2.455 -6.921 1.00 93.88 96 ARG A O 1
ATOM 761 N N . ARG A 1 97 ? 12.082 -2.205 -7.547 1.00 93.12 97 ARG A N 1
ATOM 762 C CA . ARG A 1 97 ? 11.862 -2.315 -8.995 1.00 93.12 97 ARG A CA 1
ATOM 763 C C . ARG A 1 97 ? 12.582 -3.528 -9.566 1.00 93.12 97 ARG A C 1
ATOM 765 O O . ARG A 1 97 ? 13.568 -3.974 -8.983 1.00 93.12 97 ARG A O 1
ATOM 772 N N . THR A 1 98 ? 12.106 -4.025 -10.706 1.00 90.31 98 THR A N 1
ATOM 773 C CA . THR A 1 98 ? 12.716 -5.161 -11.416 1.00 90.31 98 THR A CA 1
ATOM 774 C C . THR A 1 98 ? 14.168 -4.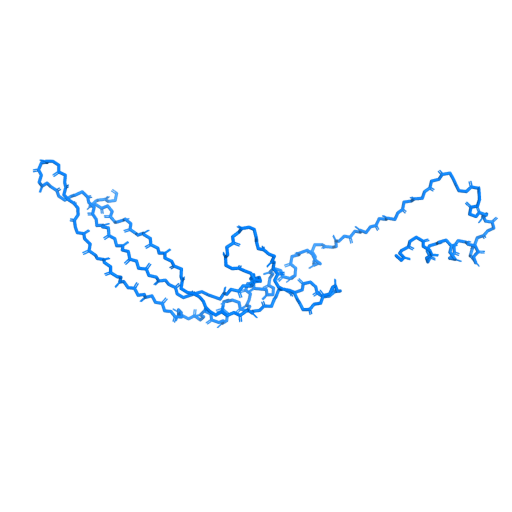877 -11.795 1.00 90.31 98 THR A C 1
ATOM 776 O O . THR A 1 98 ? 15.044 -5.707 -11.560 1.00 90.31 98 THR A O 1
ATOM 779 N N . SER A 1 99 ? 14.445 -3.707 -12.377 1.00 86.88 99 SER A N 1
ATOM 780 C CA . SER A 1 99 ? 15.799 -3.285 -12.741 1.00 86.88 99 SER A CA 1
ATOM 781 C C . SER A 1 99 ? 15.899 -1.759 -12.887 1.00 86.88 99 SER A C 1
ATOM 783 O O . SER A 1 99 ? 14.965 -1.018 -12.573 1.00 86.88 99 SER A O 1
ATOM 785 N N . ILE A 1 100 ? 17.058 -1.260 -13.331 1.00 77.94 100 ILE A N 1
ATOM 786 C CA . ILE A 1 100 ? 17.247 0.174 -13.592 1.00 77.94 100 ILE A CA 1
ATOM 787 C C . ILE A 1 100 ? 16.492 0.644 -14.847 1.00 77.94 100 ILE A C 1
ATOM 789 O O . ILE A 1 100 ? 16.019 1.785 -14.888 1.00 77.94 100 ILE A O 1
ATOM 793 N N . ASP A 1 101 ? 16.345 -0.258 -15.819 1.00 81.88 101 ASP A N 1
ATOM 794 C CA . ASP A 1 101 ? 15.691 -0.019 -17.105 1.00 81.88 101 ASP A CA 1
ATOM 795 C C . ASP A 1 101 ? 14.188 -0.329 -17.035 1.00 81.88 101 ASP A C 1
ATOM 797 O O . ASP A 1 101 ? 13.375 0.427 -17.566 1.00 81.88 101 ASP A O 1
ATOM 801 N N . ASP A 1 102 ? 13.807 -1.388 -16.311 1.00 83.00 102 ASP A N 1
ATOM 802 C CA . ASP A 1 102 ? 12.415 -1.737 -16.027 1.00 83.00 102 ASP A CA 1
ATOM 803 C C . ASP A 1 102 ? 12.022 -1.281 -14.619 1.00 83.00 102 ASP A C 1
ATOM 805 O O . ASP A 1 102 ? 12.329 -1.907 -13.599 1.00 83.00 102 ASP A O 1
ATOM 809 N N . ARG A 1 103 ? 11.301 -0.160 -14.579 1.00 83.31 103 ARG A N 1
ATOM 810 C CA . ARG A 1 103 ? 10.867 0.495 -13.343 1.00 83.31 103 ARG A CA 1
ATOM 811 C C . ARG A 1 103 ? 9.580 -0.087 -12.757 1.00 83.31 103 ARG A C 1
ATOM 813 O O . ARG A 1 103 ? 9.006 0.542 -11.864 1.00 83.31 103 ARG A O 1
ATOM 820 N N . THR A 1 104 ? 9.131 -1.246 -13.234 1.00 90.56 104 THR A N 1
ATOM 821 C CA . THR A 1 104 ? 7.960 -1.948 -12.701 1.00 90.56 104 THR A CA 1
ATOM 822 C C . THR A 1 104 ? 8.175 -2.308 -11.223 1.00 90.56 104 THR A C 1
ATOM 824 O O . THR A 1 104 ? 9.192 -2.925 -10.894 1.00 90.56 104 THR A O 1
ATOM 827 N N . PRO A 1 105 ? 7.269 -1.897 -10.311 1.00 94.00 105 PRO A N 1
ATOM 828 C CA . PRO A 1 105 ? 7.322 -2.278 -8.906 1.00 94.00 105 PRO A CA 1
ATOM 829 C C . PRO A 1 105 ? 7.178 -3.787 -8.724 1.00 94.00 105 PRO A C 1
ATOM 831 O O . PRO A 1 105 ? 6.349 -4.414 -9.381 1.00 94.00 105 PRO A O 1
ATOM 834 N N . VAL A 1 106 ? 7.941 -4.356 -7.793 1.00 94.94 106 VAL A N 1
ATOM 835 C CA . VAL A 1 106 ? 7.941 -5.797 -7.516 1.00 94.94 106 VAL A CA 1
ATOM 836 C C . VAL A 1 106 ? 7.486 -6.054 -6.089 1.00 94.94 106 VAL A C 1
ATOM 838 O O . VAL A 1 106 ? 7.924 -5.380 -5.153 1.00 94.94 106 VAL A O 1
ATOM 841 N N . PHE A 1 107 ? 6.613 -7.047 -5.936 1.00 95.88 107 PHE A N 1
ATOM 842 C CA . PHE A 1 107 ? 6.163 -7.530 -4.639 1.00 95.88 107 PHE A CA 1
ATOM 843 C C . PHE A 1 107 ? 7.347 -7.935 -3.750 1.00 95.88 107 PHE A C 1
ATOM 845 O O . PHE A 1 107 ? 8.303 -8.577 -4.192 1.00 95.88 107 PHE A O 1
ATOM 852 N N . VAL A 1 108 ? 7.265 -7.559 -2.477 1.00 95.25 108 VAL A N 1
ATOM 853 C CA . VAL A 1 108 ? 8.278 -7.845 -1.461 1.00 95.25 108 VAL A CA 1
ATOM 854 C C . VAL A 1 108 ? 7.817 -8.959 -0.541 1.00 95.25 108 VAL A C 1
ATOM 856 O O . VAL A 1 108 ? 8.404 -10.036 -0.524 1.00 95.25 108 VAL A O 1
ATOM 859 N N . GLU A 1 109 ? 6.795 -8.657 0.249 1.00 94.25 109 GLU A N 1
ATOM 860 C CA . GLU A 1 109 ? 6.212 -9.519 1.265 1.00 94.25 109 GLU A CA 1
ATOM 861 C C . GLU A 1 1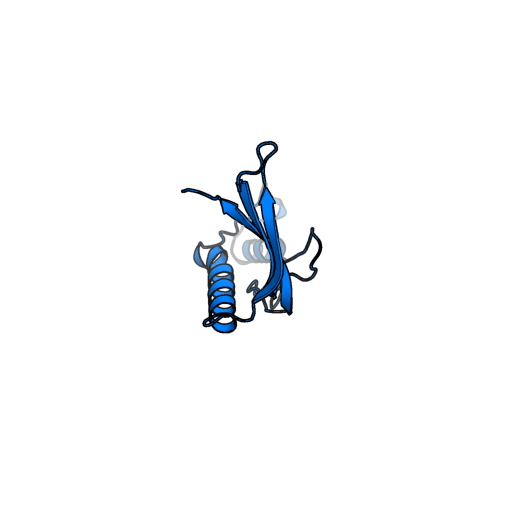09 ? 4.813 -8.999 1.611 1.00 94.25 109 GLU A C 1
ATOM 863 O O . GLU A 1 109 ? 4.481 -7.845 1.329 1.00 94.25 109 GLU A O 1
ATOM 868 N N . ASN A 1 110 ? 3.996 -9.846 2.232 1.00 93.75 110 ASN A N 1
ATOM 869 C CA . ASN A 1 110 ? 2.767 -9.398 2.877 1.00 93.75 110 ASN A CA 1
ATOM 870 C C . ASN A 1 110 ? 3.100 -8.858 4.266 1.00 93.75 110 ASN A C 1
ATOM 872 O O . ASN A 1 110 ? 3.938 -9.426 4.969 1.00 93.75 110 ASN A O 1
ATOM 876 N N . ARG A 1 111 ? 2.428 -7.782 4.674 1.00 90.44 111 ARG A N 1
ATOM 877 C CA . ARG A 1 111 ? 2.645 -7.165 5.981 1.00 90.44 111 ARG A CA 1
ATOM 878 C C . ARG A 1 111 ? 1.331 -6.767 6.643 1.00 90.44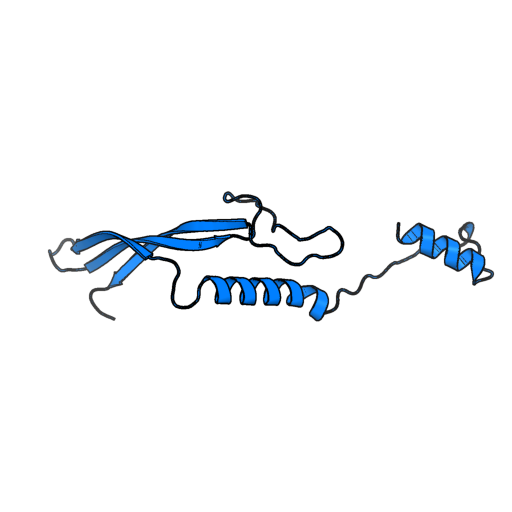 111 ARG A C 1
ATOM 880 O O . ARG A 1 111 ? 0.388 -6.358 5.974 1.00 90.44 111 ARG A O 1
ATOM 887 N N . GLU A 1 112 ? 1.322 -6.869 7.967 1.00 92.19 112 GLU A N 1
ATOM 888 C CA . GLU A 1 112 ? 0.253 -6.389 8.839 1.00 92.19 112 GLU A CA 1
ATOM 889 C C . GLU A 1 112 ? 0.356 -4.875 9.039 1.00 92.19 112 GLU A C 1
ATOM 891 O O . GLU A 1 112 ? 1.398 -4.367 9.463 1.00 92.19 112 GLU A O 1
ATOM 896 N N . ILE A 1 113 ? -0.726 -4.158 8.748 1.00 91.88 113 ILE A N 1
ATOM 897 C CA . ILE A 1 113 ? -0.846 -2.715 8.955 1.00 91.88 113 ILE A CA 1
ATOM 898 C C . ILE A 1 113 ? -1.872 -2.460 10.053 1.00 91.88 113 ILE A C 1
ATOM 900 O O . ILE A 1 113 ? -3.005 -2.931 9.929 1.00 91.88 113 ILE A O 1
ATOM 904 N N . PRO A 1 114 ? -1.514 -1.714 11.114 1.00 94.12 114 PRO A N 1
ATOM 905 C CA . PRO A 1 114 ? -2.459 -1.386 12.163 1.00 94.12 114 PRO A CA 1
ATOM 906 C C . PRO A 1 114 ? -3.523 -0.418 11.647 1.00 94.12 114 PRO A C 1
ATOM 908 O O . PRO A 1 114 ? -3.236 0.498 10.871 1.00 94.12 114 PRO A O 1
ATOM 911 N N . PHE A 1 115 ? -4.749 -0.594 12.122 1.00 94.00 115 PHE A N 1
ATOM 912 C CA . PHE A 1 115 ? -5.845 0.330 11.893 1.00 94.00 115 PHE A CA 1
ATOM 913 C C . PHE A 1 115 ? -6.549 0.684 13.202 1.00 94.00 115 PHE A C 1
ATOM 915 O O . PHE A 1 115 ? -6.580 -0.090 14.161 1.00 94.00 115 PHE A O 1
ATOM 922 N N . TRP A 1 116 ? -7.169 1.861 13.187 1.00 94.94 116 TRP A N 1
ATOM 923 C CA . TRP A 1 116 ? -8.116 2.315 14.194 1.00 94.94 116 TRP A CA 1
ATOM 924 C C . TRP A 1 116 ? -9.408 2.683 13.481 1.00 94.94 116 TRP A C 1
ATOM 926 O O . TRP A 1 116 ? -9.391 3.457 12.523 1.00 94.94 116 TRP A O 1
ATOM 936 N N . LEU A 1 117 ? -10.521 2.120 13.936 1.00 93.06 117 LEU A N 1
ATOM 937 C CA . LEU A 1 117 ? -11.846 2.393 13.404 1.00 93.06 117 LEU A CA 1
ATOM 938 C C . LEU A 1 117 ? -12.718 2.962 14.520 1.00 93.06 117 LEU A C 1
ATOM 940 O O . LEU A 1 117 ? -12.880 2.346 15.572 1.00 93.06 117 LEU A O 1
ATOM 944 N N . VAL A 1 118 ? -13.275 4.144 14.269 1.00 93.38 118 VAL A N 1
ATOM 945 C CA . VAL A 1 118 ? -14.237 4.802 15.153 1.00 93.38 118 VAL A CA 1
ATOM 946 C C . VAL A 1 118 ? -15.616 4.683 14.524 1.00 93.38 118 VAL A C 1
ATOM 948 O O . VAL A 1 118 ? -15.825 5.151 13.406 1.00 93.38 118 VAL A O 1
ATOM 951 N N . ILE A 1 119 ? -16.554 4.065 15.240 1.00 91.62 119 ILE A N 1
ATOM 952 C CA . ILE A 1 119 ? -17.958 3.978 14.824 1.00 91.62 119 ILE A CA 1
ATOM 953 C C . ILE A 1 119 ? -18.776 4.895 15.738 1.00 91.62 119 ILE A C 1
ATOM 955 O O . ILE A 1 119 ? -18.909 4.590 16.927 1.00 91.62 119 ILE A O 1
ATOM 959 N N . PRO A 1 120 ? -19.311 6.019 15.230 1.00 90.12 120 PRO A N 1
ATOM 960 C CA . PRO A 1 120 ? -20.117 6.922 16.039 1.00 90.12 120 PRO A CA 1
ATOM 961 C C . PRO A 1 120 ? -21.442 6.262 16.438 1.00 90.12 120 PRO A C 1
ATOM 963 O O . PRO A 1 120 ? -21.955 5.386 15.742 1.00 90.12 120 PRO A O 1
ATOM 966 N N . ASN A 1 121 ? -22.016 6.690 17.563 1.00 84.25 121 ASN A N 1
ATOM 967 C CA . ASN A 1 121 ? -23.296 6.162 18.040 1.00 84.25 121 ASN A CA 1
ATOM 968 C C . ASN A 1 121 ? -24.482 6.498 17.107 1.00 84.25 121 ASN A C 1
ATOM 970 O O . ASN A 1 121 ? -25.466 5.761 17.066 1.00 84.25 121 ASN A O 1
ATOM 974 N N . SER A 1 122 ? -24.382 7.586 16.342 1.00 81.75 122 SER A N 1
ATOM 975 C CA . SER A 1 122 ? -25.351 7.996 15.322 1.00 81.75 122 SER A CA 1
ATOM 976 C C . SER A 1 122 ? -24.627 8.526 14.083 1.00 81.75 122 SER A C 1
ATOM 978 O O . SER A 1 122 ? -23.537 9.087 14.206 1.00 81.75 122 SER A O 1
ATOM 980 N N . ALA A 1 123 ? -25.233 8.329 12.909 1.00 61.00 123 ALA A N 1
ATOM 981 C CA . ALA A 1 123 ? -24.762 8.869 11.631 1.00 61.00 123 ALA A CA 1
ATOM 982 C C . ALA A 1 123 ? -25.047 10.370 11.488 1.00 61.00 123 ALA A C 1
ATOM 984 O O . ALA A 1 123 ? -26.070 10.826 12.051 1.00 61.00 123 ALA A O 1
#

Nearest PDB structures (foldseek):
  4wwu-assembly1_C  TM=4.052E-01  e=3.461E+00  Saccharomyces cerevisiae S288C
  2fs2-assembly1_B  TM=3.014E-01  e=5.508E+00  Escherichia coli
  6bpn-assembly1_A  TM=2.298E-01  e=2.908E+00  Escherichia coli K-12
  4i4j-assembly1_B  TM=1.522E-01  e=3.082E+00  Streptomyces globisporus